Protein AF-A0A923YX52-F1 (afdb_monomer_lite)

Structure (mmCIF, N/CA/C/O backbone):
data_AF-A0A923YX52-F1
#
_entry.id   AF-A0A923YX52-F1
#
loop_
_atom_site.group_PDB
_atom_site.id
_atom_site.type_symbol
_atom_site.label_atom_id
_atom_site.label_alt_id
_atom_site.label_comp_id
_atom_site.label_asym_id
_atom_site.label_entity_id
_atom_site.label_seq_id
_atom_site.pdbx_PDB_ins_code
_atom_site.Cartn_x
_atom_site.Cartn_y
_atom_site.Cartn_z
_atom_site.occupancy
_atom_site.B_iso_or_equiv
_atom_site.auth_seq_id
_atom_site.auth_comp_id
_atom_site.auth_asym_id
_atom_site.auth_atom_id
_atom_site.pdbx_PDB_model_num
ATOM 1 N N . MET A 1 1 ? -5.454 -12.187 4.952 1.00 45.72 1 MET A N 1
ATOM 2 C CA . MET A 1 1 ? -6.351 -11.098 4.513 1.00 45.72 1 MET A CA 1
ATOM 3 C C . MET A 1 1 ? -6.090 -9.908 5.413 1.00 45.72 1 MET A C 1
ATOM 5 O O . MET A 1 1 ? -6.019 -10.112 6.618 1.00 45.72 1 MET A O 1
ATOM 9 N N . THR A 1 2 ? -5.887 -8.722 4.845 1.00 74.44 2 THR A N 1
ATOM 10 C CA . THR A 1 2 ? -5.756 -7.473 5.612 1.00 74.44 2 THR A CA 1
ATOM 11 C C . THR A 1 2 ? -7.145 -6.842 5.688 1.00 74.44 2 THR A C 1
ATOM 13 O O . THR A 1 2 ? -7.743 -6.672 4.625 1.00 74.44 2 THR A O 1
ATOM 16 N N . PRO A 1 3 ? -7.687 -6.557 6.884 1.00 81.12 3 PRO A N 1
ATOM 17 C CA . PRO A 1 3 ? -9.028 -5.998 7.010 1.00 81.12 3 PRO A CA 1
ATOM 18 C C . PRO A 1 3 ? -9.096 -4.595 6.398 1.00 81.12 3 PRO A C 1
ATOM 20 O O . PRO A 1 3 ? -8.168 -3.796 6.527 1.00 81.12 3 PRO A O 1
ATOM 23 N N . THR A 1 4 ? -10.209 -4.301 5.739 1.00 87.69 4 THR A N 1
ATOM 24 C CA . THR A 1 4 ? -10.531 -2.986 5.182 1.00 87.69 4 THR A CA 1
ATOM 25 C C . THR A 1 4 ? -10.963 -2.014 6.280 1.00 87.69 4 THR A C 1
ATOM 27 O O . THR A 1 4 ? -11.456 -2.414 7.336 1.00 87.69 4 THR A O 1
ATOM 30 N N . ALA A 1 5 ? -10.858 -0.710 6.011 1.00 89.19 5 ALA A N 1
ATOM 31 C CA . ALA A 1 5 ? -11.370 0.326 6.911 1.00 89.19 5 ALA A CA 1
ATOM 32 C C . ALA A 1 5 ? -12.862 0.125 7.250 1.00 89.19 5 ALA A C 1
ATOM 34 O O . ALA A 1 5 ? -13.267 0.313 8.395 1.00 89.19 5 ALA A O 1
ATOM 35 N N . ALA A 1 6 ? -13.668 -0.320 6.281 1.00 89.38 6 ALA A N 1
ATOM 36 C CA . ALA A 1 6 ? -15.084 -0.612 6.487 1.00 89.38 6 ALA A CA 1
ATOM 37 C C . ALA A 1 6 ? -15.308 -1.788 7.456 1.00 89.38 6 ALA A C 1
ATOM 39 O O . ALA A 1 6 ? -16.122 -1.682 8.372 1.00 89.38 6 ALA A O 1
ATOM 40 N N . GLU A 1 7 ? -14.556 -2.882 7.300 1.00 92.19 7 GLU A N 1
ATOM 41 C CA . GLU A 1 7 ? -14.614 -4.033 8.214 1.00 92.19 7 GLU A CA 1
ATOM 42 C C 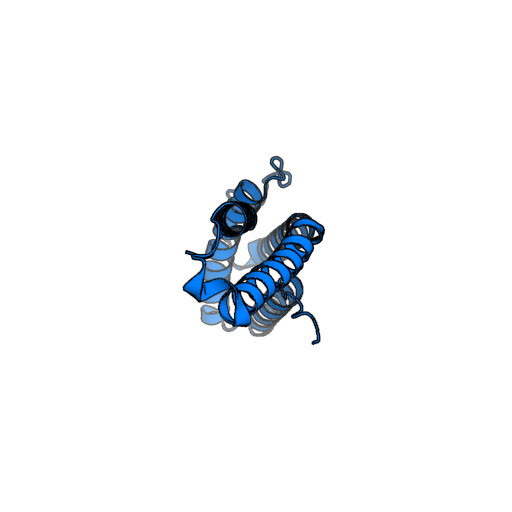. GLU A 1 7 ? -14.171 -3.646 9.634 1.00 92.19 7 GLU A C 1
ATOM 44 O O . GLU A 1 7 ? -14.791 -4.060 10.615 1.00 92.19 7 GLU A O 1
ATOM 49 N N . LEU A 1 8 ? -13.146 -2.795 9.761 1.00 94.00 8 LEU A N 1
ATOM 50 C CA . LEU A 1 8 ? -12.695 -2.276 11.056 1.00 94.00 8 LEU A CA 1
ATOM 51 C C . LEU A 1 8 ? -13.755 -1.391 11.725 1.00 94.00 8 LEU A C 1
ATOM 53 O O . LEU A 1 8 ? -14.013 -1.549 12.918 1.00 94.00 8 LEU A O 1
ATOM 57 N N . LEU A 1 9 ? -14.417 -0.507 10.970 1.00 93.94 9 LEU A N 1
ATOM 58 C CA . LEU A 1 9 ? -15.529 0.304 11.480 1.00 93.94 9 LEU A CA 1
ATOM 59 C C . LEU A 1 9 ? -16.704 -0.558 11.938 1.00 93.94 9 LEU A C 1
ATOM 61 O O . LEU A 1 9 ? -17.302 -0.277 12.977 1.00 93.94 9 LEU A O 1
ATOM 65 N N . GLN A 1 10 ? -17.016 -1.629 11.208 1.00 94.56 10 GLN A N 1
ATOM 66 C CA . GLN A 1 10 ? -18.048 -2.577 11.616 1.00 94.56 10 GLN A CA 1
ATOM 67 C C . GLN A 1 10 ? -17.673 -3.278 12.930 1.00 94.56 10 GLN A C 1
ATOM 69 O O . GLN A 1 10 ? -18.505 -3.381 13.832 1.00 94.56 10 GLN A O 1
ATOM 74 N N . GLY A 1 11 ? -16.411 -3.692 13.081 1.00 93.50 11 GLY A N 1
ATOM 75 C CA . GLY A 1 11 ? -15.892 -4.250 14.331 1.00 93.50 11 GLY A CA 1
ATOM 76 C C . GLY A 1 11 ? -15.971 -3.268 15.506 1.00 93.50 11 GLY A C 1
ATOM 77 O O . GLY A 1 11 ? -16.399 -3.645 16.600 1.00 93.50 11 GLY A O 1
ATOM 78 N N . ILE A 1 12 ? -15.635 -1.993 15.278 1.00 94.38 12 ILE A N 1
ATOM 79 C CA . ILE A 1 12 ? -15.796 -0.920 16.270 1.00 94.38 12 ILE A CA 1
ATOM 80 C C . ILE A 1 12 ? -17.267 -0.782 16.672 1.00 94.38 12 ILE A C 1
ATOM 82 O O . ILE A 1 12 ? -17.565 -0.816 17.865 1.00 94.38 12 ILE A O 1
ATOM 86 N N . ALA A 1 13 ? -18.182 -0.689 15.703 1.00 94.44 13 ALA A N 1
ATOM 87 C CA . ALA A 1 13 ? -19.617 -0.548 15.949 1.00 94.44 13 ALA A CA 1
ATOM 88 C C . ALA A 1 13 ? -20.169 -1.704 16.803 1.00 94.44 13 ALA A C 1
ATOM 90 O O . ALA A 1 13 ? -20.849 -1.475 17.805 1.00 94.44 13 ALA A O 1
ATOM 91 N N . MET A 1 14 ? -19.805 -2.945 16.467 1.00 94.06 14 MET A N 1
ATOM 92 C CA . MET A 1 14 ? -20.177 -4.122 17.255 1.00 94.06 14 MET A CA 1
ATOM 93 C C . MET A 1 14 ? -19.621 -4.047 18.682 1.00 94.06 14 MET A C 1
ATOM 95 O O . MET A 1 14 ? -20.353 -4.283 19.645 1.00 94.06 14 MET A O 1
ATOM 99 N N . THR A 1 15 ? -18.360 -3.640 18.832 1.00 91.12 15 THR A N 1
ATOM 100 C CA . THR A 1 15 ? -17.686 -3.533 20.134 1.00 91.12 15 THR A CA 1
ATOM 101 C C . THR A 1 15 ? -18.345 -2.498 21.044 1.00 91.12 15 THR A C 1
ATOM 103 O O . THR A 1 15 ? -18.547 -2.769 22.227 1.00 91.12 15 THR A O 1
ATOM 106 N N . VAL A 1 16 ? -18.710 -1.326 20.514 1.00 90.31 16 VAL A N 1
ATOM 107 C CA . VAL A 1 16 ? -19.371 -0.273 21.308 1.00 90.31 16 VAL A CA 1
ATOM 108 C C . VAL A 1 16 ? -20.839 -0.587 21.593 1.00 90.31 16 VAL A C 1
ATOM 110 O O . VAL A 1 16 ? -21.351 -0.183 22.632 1.00 90.31 16 VAL A O 1
ATOM 113 N N . SER A 1 17 ? -21.509 -1.335 20.710 1.00 91.44 17 SER A N 1
ATOM 114 C CA . SER A 1 17 ? -22.904 -1.758 20.905 1.00 91.44 17 SER A CA 1
ATOM 115 C C . SER A 1 17 ? -23.069 -2.898 21.915 1.00 91.44 17 SER A C 1
ATOM 117 O O . SER A 1 17 ? -24.168 -3.107 22.425 1.00 91.44 17 SER A O 1
ATOM 119 N N . THR A 1 18 ? -21.987 -3.619 22.229 1.00 89.12 18 THR A N 1
ATOM 120 C CA . THR A 1 18 ? -22.014 -4.756 23.155 1.00 89.12 18 THR A CA 1
ATOM 121 C C . THR A 1 18 ? -21.683 -4.286 24.580 1.00 89.12 18 THR A C 1
ATOM 123 O O . THR A 1 18 ? -20.530 -3.926 24.864 1.00 89.12 18 THR A O 1
ATOM 126 N N . PRO A 1 19 ? -22.660 -4.273 25.508 1.00 81.62 19 PRO A N 1
ATOM 127 C CA . PRO A 1 19 ? -22.411 -3.844 26.878 1.00 81.62 19 PRO A CA 1
ATOM 128 C C . PRO A 1 19 ? -21.404 -4.778 27.561 1.00 81.62 19 PRO A C 1
ATOM 130 O O . PRO A 1 19 ? -21.378 -5.980 27.310 1.00 81.62 19 PRO A O 1
ATOM 133 N N . CYS A 1 20 ? -20.544 -4.208 28.406 1.00 79.94 20 CYS A N 1
ATOM 134 C CA . CYS A 1 20 ? -19.655 -4.996 29.259 1.00 79.94 20 CYS A CA 1
ATOM 135 C C . CYS A 1 20 ? -20.487 -5.727 30.315 1.00 79.94 20 CYS A C 1
ATOM 137 O O . CYS A 1 20 ? -21.467 -5.160 30.811 1.00 79.94 20 CYS A O 1
ATOM 139 N N . ALA A 1 21 ? -20.084 -6.939 30.694 1.00 83.94 21 ALA A N 1
ATOM 140 C CA . ALA A 1 21 ? -20.682 -7.569 31.859 1.00 83.94 21 ALA A CA 1
ATOM 141 C C . ALA A 1 21 ? -20.384 -6.711 33.112 1.00 83.94 21 ALA A C 1
ATOM 143 O O . ALA A 1 21 ? -19.332 -6.062 33.167 1.00 83.94 21 ALA A O 1
ATOM 144 N N . PRO A 1 22 ? -21.284 -6.652 34.110 1.00 79.00 22 PRO A N 1
ATOM 145 C CA . PRO A 1 22 ? -21.093 -5.825 35.306 1.00 79.00 22 PRO A CA 1
ATOM 146 C C . PRO A 1 22 ? -19.754 -6.089 36.014 1.00 79.00 22 PRO A C 1
ATOM 148 O O . PRO A 1 22 ? -19.098 -5.161 36.484 1.00 79.00 22 PRO A O 1
ATOM 151 N N . GLU A 1 23 ? -19.322 -7.348 36.030 1.00 80.38 23 GLU A N 1
ATOM 152 C CA . GLU A 1 23 ? -18.046 -7.821 36.567 1.00 80.38 23 GLU A CA 1
ATOM 153 C C . GLU A 1 23 ? -16.803 -7.319 35.802 1.00 80.38 23 GLU A C 1
ATOM 155 O O . GLU A 1 23 ? -15.710 -7.267 36.363 1.00 80.38 23 GLU A O 1
ATOM 160 N N . GLU A 1 24 ? -16.957 -6.889 34.548 1.00 73.31 24 GLU A N 1
ATOM 161 C CA . GLU A 1 24 ? -15.879 -6.446 33.653 1.00 73.31 24 GLU A CA 1
ATOM 162 C C . GLU A 1 24 ? -15.786 -4.912 33.530 1.00 73.31 24 GLU A C 1
ATOM 164 O O . GLU A 1 24 ? -14.949 -4.386 32.791 1.00 73.31 24 GLU A O 1
ATOM 169 N N . ALA A 1 25 ? -16.635 -4.167 34.246 1.00 66.19 25 ALA A N 1
ATOM 170 C CA . ALA A 1 25 ? -16.854 -2.728 34.057 1.00 66.19 25 ALA A CA 1
ATOM 171 C C . ALA A 1 25 ? -15.657 -1.811 34.408 1.00 66.19 25 ALA A C 1
ATOM 173 O O . ALA A 1 25 ? -15.771 -0.591 34.305 1.00 66.19 25 ALA A O 1
ATOM 174 N N . SER A 1 26 ? -14.513 -2.366 34.821 1.00 72.44 26 SER A N 1
ATOM 175 C CA . SER A 1 26 ? -13.330 -1.612 35.255 1.00 72.44 26 SER A CA 1
ATOM 176 C C . SER A 1 26 ? -12.241 -1.528 34.166 1.00 72.44 26 SER A C 1
ATOM 178 O O . SER A 1 26 ? -12.449 -0.948 33.101 1.00 72.44 26 SER A O 1
ATOM 180 N N . LEU A 1 27 ? -11.056 -2.093 34.415 1.00 78.31 27 LEU A N 1
ATOM 181 C CA . LEU A 1 27 ? -9.864 -1.952 33.574 1.00 78.31 27 LEU A CA 1
ATOM 182 C C . LEU A 1 27 ? -10.048 -2.541 32.167 1.00 78.31 27 LEU A C 1
ATOM 184 O O . LEU A 1 27 ? -9.517 -2.006 31.196 1.00 78.31 27 LEU A O 1
ATOM 188 N N . PHE A 1 28 ? -10.823 -3.619 32.047 1.00 82.19 28 PHE A N 1
ATOM 189 C CA . PHE A 1 28 ? -11.102 -4.254 30.761 1.00 82.19 28 PHE A CA 1
ATOM 190 C C . PHE A 1 28 ? -11.927 -3.345 29.843 1.00 82.19 28 PHE A C 1
ATOM 192 O O . PHE A 1 28 ? -11.559 -3.142 28.686 1.00 82.19 28 PHE A O 1
ATOM 199 N N . ALA A 1 29 ? -12.988 -2.724 30.370 1.00 84.12 29 ALA A N 1
ATOM 200 C CA . ALA A 1 29 ? -13.788 -1.756 29.625 1.00 84.12 29 ALA A CA 1
ATOM 201 C C . ALA A 1 29 ? -12.943 -0.558 29.152 1.00 84.12 29 ALA A C 1
ATOM 203 O O . ALA A 1 29 ? -13.057 -0.143 27.997 1.00 84.12 29 ALA A O 1
ATOM 204 N N . ALA A 1 30 ? -12.042 -0.053 30.005 1.00 85.62 30 ALA A N 1
ATOM 205 C CA . ALA A 1 30 ? -11.111 1.015 29.642 1.00 85.62 30 ALA A CA 1
ATOM 206 C C . ALA A 1 30 ? -10.126 0.588 28.536 1.00 85.62 30 ALA A C 1
ATOM 208 O O . ALA A 1 30 ? -9.950 1.314 27.558 1.00 85.62 30 ALA A O 1
ATOM 209 N N . GLY A 1 31 ? -9.535 -0.607 28.637 1.00 88.12 31 GLY A N 1
ATOM 210 C CA . GLY A 1 31 ? -8.639 -1.149 27.609 1.00 88.12 31 GLY A CA 1
ATOM 211 C C . GLY A 1 31 ? -9.341 -1.361 26.265 1.00 88.12 31 GLY A C 1
ATOM 212 O O . GLY A 1 31 ? -8.811 -0.992 25.217 1.00 88.12 31 GLY A O 1
ATOM 213 N N . ARG A 1 32 ? -10.576 -1.874 26.291 1.00 89.00 32 ARG A N 1
ATOM 214 C CA . ARG A 1 32 ? -11.414 -2.063 25.100 1.00 89.00 32 ARG A CA 1
ATOM 215 C C . ARG A 1 32 ? -11.694 -0.740 24.389 1.00 89.00 32 ARG A C 1
ATOM 217 O O . ARG A 1 32 ? -11.546 -0.659 23.172 1.00 89.00 32 ARG A O 1
ATOM 224 N N . LEU A 1 33 ? -12.050 0.303 25.141 1.00 89.56 33 LEU A N 1
ATOM 225 C CA . LEU A 1 33 ? -12.238 1.649 24.593 1.00 89.56 33 LEU A CA 1
ATOM 226 C C . LEU A 1 33 ? -10.930 2.243 24.056 1.00 89.56 33 LEU A C 1
ATOM 228 O O . LEU A 1 33 ? -10.951 2.889 23.012 1.00 89.56 33 LEU A O 1
ATOM 232 N N . GLY A 1 34 ? -9.796 1.980 24.712 1.00 91.19 34 GLY A N 1
ATOM 233 C CA . GLY A 1 34 ? -8.475 2.379 24.222 1.00 91.19 34 GLY A CA 1
ATOM 234 C C . GLY A 1 34 ? -8.151 1.793 22.844 1.00 91.19 34 GLY A C 1
ATOM 235 O O . GLY A 1 34 ? -7.717 2.521 21.954 1.00 91.19 34 GLY A O 1
ATOM 236 N N . ILE A 1 35 ? -8.435 0.504 22.627 1.00 92.94 35 ILE A N 1
ATOM 237 C CA . ILE A 1 35 ? -8.261 -0.140 21.313 1.00 92.94 35 ILE A CA 1
ATOM 238 C C . ILE A 1 35 ? -9.221 0.462 20.281 1.00 92.94 35 ILE A C 1
ATOM 240 O O . ILE A 1 35 ? -8.798 0.769 19.168 1.00 92.94 35 ILE A O 1
ATOM 244 N N . VAL A 1 36 ? -10.493 0.676 20.641 1.00 93.81 36 VAL A N 1
ATOM 245 C CA . VAL A 1 36 ? -11.471 1.330 19.753 1.00 93.81 36 VAL A CA 1
ATOM 246 C C . VAL A 1 36 ? -10.975 2.709 19.318 1.00 93.81 36 VAL A C 1
ATOM 248 O O . VAL A 1 36 ? -11.023 3.022 18.128 1.00 93.81 36 VAL A O 1
ATOM 251 N N . ALA A 1 37 ? -10.456 3.512 20.247 1.00 92.94 37 ALA A N 1
ATOM 252 C CA . ALA A 1 37 ? -9.912 4.830 19.949 1.00 92.94 37 ALA A CA 1
ATOM 253 C C . ALA A 1 37 ? -8.699 4.744 19.008 1.00 92.94 37 ALA A C 1
ATOM 255 O O . ALA A 1 37 ? -8.674 5.425 17.983 1.00 92.94 37 ALA A O 1
ATOM 256 N N . LEU A 1 38 ? -7.740 3.857 19.299 1.00 94.19 38 LEU A N 1
ATOM 257 C CA . LEU A 1 38 ? -6.561 3.628 18.458 1.00 94.19 38 LEU A CA 1
ATOM 258 C C . LEU A 1 38 ? -6.949 3.234 17.026 1.00 94.19 38 LEU A C 1
ATOM 260 O O . LEU A 1 38 ? -6.500 3.861 16.070 1.00 94.19 38 LEU A O 1
ATOM 264 N N . VAL A 1 39 ? -7.806 2.221 16.865 1.00 94.19 39 VAL A N 1
ATOM 265 C CA . VAL A 1 39 ? -8.223 1.747 15.536 1.00 94.19 39 VAL A CA 1
ATOM 266 C C . VAL A 1 39 ? -9.003 2.834 14.794 1.00 94.19 39 VAL A C 1
ATOM 268 O O . VAL A 1 39 ? -8.806 3.001 13.594 1.00 94.19 39 VAL A O 1
ATOM 271 N N . SER A 1 40 ? -9.822 3.624 15.494 1.00 94.38 40 SER A N 1
ATOM 272 C CA . SER A 1 40 ? -10.549 4.750 14.891 1.00 94.38 40 SER A CA 1
ATOM 273 C C . SER A 1 40 ? -9.601 5.804 14.304 1.00 94.38 40 SER A C 1
ATOM 275 O O . SER A 1 40 ? -9.850 6.298 13.206 1.00 94.38 40 SER A O 1
ATOM 277 N N . VAL A 1 41 ? -8.488 6.109 14.984 1.00 94.25 41 VAL A N 1
ATOM 278 C CA . VAL A 1 41 ? -7.454 7.028 14.469 1.00 94.25 41 VAL A CA 1
ATOM 279 C C . VAL A 1 41 ? -6.789 6.469 13.209 1.00 94.25 41 VAL A C 1
ATOM 281 O O . VAL A 1 41 ? -6.605 7.200 12.237 1.00 94.25 41 VAL A O 1
ATOM 284 N N . LEU A 1 42 ? -6.463 5.174 13.188 1.00 93.25 42 LEU A N 1
ATOM 285 C CA . LEU A 1 42 ? -5.852 4.537 12.015 1.00 93.25 42 LEU A CA 1
ATOM 286 C C . LEU A 1 42 ? -6.816 4.496 10.820 1.00 93.25 42 LEU A C 1
ATOM 288 O O . LEU A 1 42 ? -6.423 4.778 9.690 1.00 93.25 42 LEU A O 1
ATOM 292 N N . VAL A 1 43 ? -8.093 4.205 11.071 1.00 93.94 43 VAL A N 1
ATOM 293 C CA . VAL A 1 43 ? -9.144 4.239 10.046 1.00 93.94 43 VAL A CA 1
ATOM 294 C C . VAL A 1 43 ? -9.330 5.647 9.485 1.00 93.94 43 VAL A C 1
ATOM 296 O O . VAL A 1 43 ? -9.492 5.795 8.277 1.00 93.94 43 VAL A O 1
ATOM 299 N N . MET A 1 44 ? -9.288 6.681 10.329 1.00 93.12 44 MET A N 1
ATOM 300 C CA . MET A 1 44 ? -9.381 8.073 9.885 1.00 93.12 44 MET A CA 1
ATOM 301 C C . MET A 1 44 ? -8.256 8.421 8.903 1.00 93.12 44 MET A C 1
ATOM 303 O O . MET A 1 44 ? -8.524 8.973 7.839 1.00 93.12 44 MET A O 1
ATOM 307 N N . GLN A 1 45 ? -7.016 8.040 9.223 1.00 92.12 45 GLN A N 1
ATOM 308 C CA . GLN A 1 45 ? -5.868 8.263 8.340 1.00 92.12 45 GLN A CA 1
ATOM 309 C C . GLN A 1 45 ? -6.035 7.574 6.976 1.00 92.12 45 GLN A C 1
ATOM 311 O O . GLN A 1 45 ? -5.704 8.165 5.946 1.00 92.12 45 GLN A O 1
ATOM 316 N N . GLU A 1 46 ? -6.550 6.341 6.966 1.00 91.62 46 GLU A N 1
ATOM 317 C CA . GLU A 1 46 ? -6.826 5.595 5.733 1.00 91.62 46 GLU A CA 1
ATOM 318 C C . GLU A 1 46 ? -7.980 6.219 4.936 1.00 91.62 46 GLU A C 1
ATOM 320 O O . GLU A 1 46 ? -7.907 6.305 3.714 1.00 91.62 46 GLU A O 1
ATOM 325 N N . ALA A 1 47 ? -9.030 6.704 5.602 1.00 89.75 47 ALA A N 1
ATOM 326 C CA . ALA A 1 47 ? -10.154 7.362 4.942 1.00 89.75 47 ALA A CA 1
ATOM 327 C C . ALA A 1 47 ? -9.751 8.696 4.289 1.00 89.75 47 ALA A C 1
ATOM 329 O O . ALA A 1 47 ? -10.247 9.028 3.214 1.00 89.75 47 ALA A O 1
ATOM 330 N N . GLU A 1 48 ? -8.842 9.447 4.913 1.00 90.62 48 GLU A N 1
ATOM 331 C CA . GLU A 1 48 ? -8.385 10.746 4.413 1.00 90.62 48 GLU A CA 1
ATOM 332 C C . GLU A 1 48 ? -7.423 10.615 3.223 1.00 90.62 48 GLU A C 1
ATOM 334 O O . GLU A 1 48 ? -7.517 11.372 2.255 1.00 90.62 48 GLU A O 1
ATOM 339 N N . ARG A 1 49 ? -6.497 9.647 3.271 1.00 91.06 49 ARG A N 1
ATOM 340 C CA . ARG A 1 49 ? -5.389 9.546 2.303 1.00 91.06 49 ARG A CA 1
ATOM 341 C C . ARG A 1 49 ? -5.486 8.351 1.357 1.00 91.06 49 ARG A C 1
ATOM 343 O O . ARG A 1 49 ? -4.860 8.366 0.297 1.00 91.06 49 ARG A O 1
ATOM 350 N N . GLY A 1 50 ? -6.266 7.328 1.700 1.00 89.44 50 GLY A N 1
ATOM 351 C CA . GLY A 1 50 ? -6.203 6.003 1.079 1.00 89.44 50 GLY A CA 1
ATOM 352 C C . GLY A 1 50 ? -6.440 5.995 -0.430 1.00 89.44 50 GLY A C 1
ATOM 353 O O . GLY A 1 50 ? -5.716 5.311 -1.157 1.00 89.44 50 GLY A O 1
ATOM 354 N N . THR A 1 51 ? -7.405 6.777 -0.923 1.00 91.50 51 THR A N 1
ATOM 355 C CA . THR A 1 51 ? -7.684 6.896 -2.366 1.00 91.50 51 THR A CA 1
ATOM 356 C C . THR A 1 51 ? -6.549 7.610 -3.100 1.00 91.50 51 THR A C 1
ATOM 358 O O . THR A 1 51 ? -6.069 7.121 -4.121 1.00 91.50 51 THR A O 1
ATOM 361 N N . ALA A 1 52 ? -6.078 8.743 -2.567 1.00 92.38 52 ALA A N 1
ATOM 362 C CA . ALA A 1 52 ? -5.015 9.535 -3.185 1.00 92.38 52 ALA A CA 1
ATOM 363 C C . ALA A 1 52 ? -3.692 8.757 -3.266 1.00 92.38 52 ALA A C 1
ATOM 365 O O . ALA A 1 52 ? -3.030 8.774 -4.302 1.00 92.38 52 ALA A O 1
ATOM 366 N N . VAL A 1 53 ? -3.344 8.018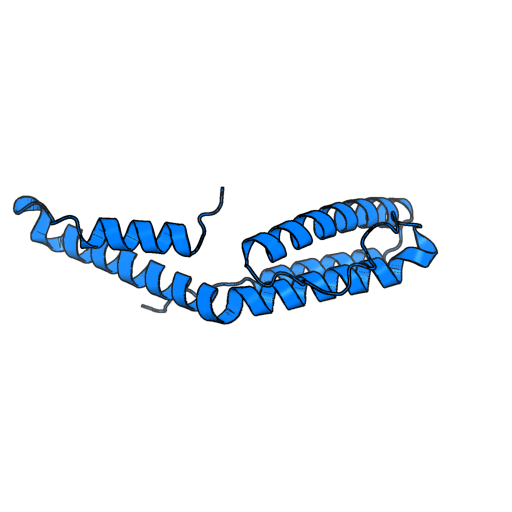 -2.206 1.00 93.56 53 VAL A N 1
ATOM 367 C CA . VAL A 1 53 ? -2.150 7.159 -2.171 1.00 93.56 53 VAL A CA 1
ATOM 368 C C . VAL A 1 53 ? -2.218 6.078 -3.252 1.00 93.56 53 VAL A C 1
ATOM 370 O O . VAL A 1 53 ? -1.248 5.884 -3.982 1.00 93.56 53 VAL A O 1
ATOM 373 N N . ARG A 1 54 ? -3.365 5.405 -3.412 1.00 92.62 54 ARG A N 1
ATOM 374 C CA . ARG A 1 54 ? -3.537 4.352 -4.428 1.00 92.62 54 ARG A CA 1
ATOM 375 C C . ARG A 1 54 ? -3.486 4.890 -5.854 1.00 92.62 54 ARG A C 1
ATOM 377 O O . ARG A 1 54 ? -2.855 4.269 -6.705 1.00 92.62 54 ARG A O 1
ATOM 384 N N . LEU A 1 55 ? -4.096 6.049 -6.102 1.00 92.19 55 LEU A N 1
ATOM 385 C CA . LEU A 1 55 ? -4.009 6.740 -7.392 1.00 92.19 55 LEU A CA 1
ATOM 386 C C . LEU A 1 55 ? -2.558 7.079 -7.747 1.00 92.19 55 LEU A C 1
ATOM 388 O O . LEU A 1 55 ? -2.096 6.764 -8.845 1.00 92.19 55 LEU A O 1
ATOM 392 N N . ALA A 1 56 ? -1.828 7.688 -6.807 1.00 92.69 56 ALA A N 1
ATOM 393 C CA . ALA A 1 56 ? -0.426 8.042 -6.999 1.00 92.69 56 ALA A CA 1
ATOM 394 C C . ALA A 1 56 ? 0.438 6.797 -7.254 1.00 92.69 56 ALA A C 1
ATOM 396 O O . ALA A 1 56 ? 1.240 6.775 -8.185 1.00 92.69 56 ALA A O 1
ATOM 397 N N . GLU A 1 57 ? 0.234 5.731 -6.481 1.00 93.81 57 GLU A N 1
ATOM 398 C CA . GLU A 1 57 ? 0.936 4.460 -6.648 1.00 93.81 57 GLU A CA 1
ATOM 399 C C . GLU A 1 57 ? 0.662 3.808 -8.009 1.00 93.81 57 GLU A C 1
ATOM 401 O O . GLU A 1 57 ? 1.602 3.416 -8.704 1.00 93.81 57 GLU A O 1
ATOM 406 N N . ASN A 1 58 ? -0.606 3.713 -8.418 1.00 92.94 58 ASN A N 1
ATOM 407 C CA . ASN A 1 58 ? -0.976 3.168 -9.722 1.00 92.94 58 ASN A CA 1
ATOM 408 C C . ASN A 1 58 ? -0.379 4.007 -10.861 1.00 92.94 58 ASN A C 1
ATOM 410 O O . ASN A 1 58 ? 0.099 3.450 -11.851 1.00 92.94 58 ASN A O 1
ATOM 414 N N . GLY A 1 59 ? -0.353 5.334 -10.713 1.00 91.38 59 GLY A N 1
ATOM 415 C CA . GLY A 1 59 ? 0.309 6.248 -11.644 1.00 91.38 59 GLY A CA 1
ATOM 416 C C . GLY A 1 59 ? 1.815 5.995 -11.758 1.00 91.38 59 GLY A C 1
ATOM 417 O O . GLY A 1 59 ? 2.326 5.828 -12.867 1.00 91.38 59 GLY A O 1
ATOM 418 N N . SER A 1 60 ? 2.519 5.890 -10.630 1.00 93.69 60 SER A N 1
ATOM 419 C CA . SER A 1 60 ? 3.960 5.607 -10.5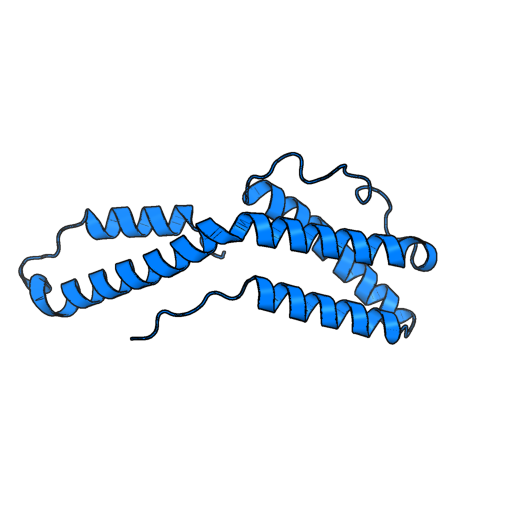94 1.00 93.69 60 SER A CA 1
ATOM 420 C C . SER A 1 60 ? 4.301 4.247 -11.209 1.00 93.69 60 SER A C 1
ATOM 422 O O . SER A 1 60 ? 5.239 4.147 -12.001 1.00 93.69 60 SER A O 1
ATOM 424 N N . LEU A 1 61 ? 3.502 3.213 -10.922 1.00 92.62 61 LEU A N 1
ATOM 425 C CA . LEU A 1 61 ? 3.647 1.888 -11.531 1.00 92.62 61 LEU A CA 1
ATOM 426 C C . LEU A 1 61 ? 3.466 1.933 -13.053 1.00 92.62 61 LEU A C 1
ATOM 428 O O . LEU A 1 61 ? 4.295 1.392 -13.783 1.00 92.62 61 LEU A O 1
ATOM 432 N N . ARG A 1 62 ? 2.404 2.589 -13.542 1.00 91.44 62 ARG A N 1
ATOM 433 C CA . ARG A 1 62 ? 2.156 2.748 -14.985 1.00 91.44 62 ARG A CA 1
ATOM 434 C C . ARG A 1 62 ? 3.304 3.496 -15.665 1.00 91.44 62 ARG A C 1
ATOM 436 O O . ARG A 1 62 ? 3.766 3.052 -16.711 1.00 91.44 62 ARG A O 1
ATOM 443 N N . SER A 1 63 ? 3.789 4.578 -15.054 1.00 91.00 63 SER A N 1
ATOM 444 C CA . SER A 1 63 ? 4.906 5.378 -15.573 1.00 91.00 63 SER A CA 1
ATOM 445 C C . SER A 1 63 ? 6.187 4.549 -15.725 1.00 91.00 63 SER A C 1
ATOM 447 O O . SER A 1 63 ? 6.778 4.503 -16.808 1.00 91.00 63 SER A O 1
ATOM 449 N N . LEU A 1 64 ? 6.578 3.817 -14.674 1.00 92.38 64 LEU A N 1
ATOM 450 C CA . LEU A 1 64 ? 7.769 2.968 -14.707 1.00 92.38 64 LEU A CA 1
ATOM 451 C C . LEU A 1 64 ? 7.636 1.859 -15.762 1.00 92.38 64 LEU A C 1
ATOM 453 O O . LEU A 1 64 ? 8.539 1.679 -16.579 1.00 92.38 64 LEU A O 1
ATOM 457 N N . LEU A 1 65 ? 6.493 1.170 -15.811 1.00 91.06 65 LEU A N 1
ATOM 458 C CA . LEU A 1 65 ? 6.241 0.123 -16.805 1.00 91.06 65 LEU A CA 1
ATOM 459 C C . LEU A 1 65 ? 6.266 0.659 -18.248 1.00 91.06 65 LEU A C 1
ATOM 461 O O . LEU A 1 65 ? 6.882 0.032 -19.108 1.00 91.06 65 LEU A O 1
ATOM 465 N N . ALA A 1 66 ? 5.664 1.823 -18.510 1.00 88.81 66 ALA A N 1
ATOM 466 C CA . ALA A 1 66 ? 5.671 2.454 -19.832 1.00 88.81 66 ALA A CA 1
ATOM 467 C C . ALA A 1 66 ? 7.096 2.827 -20.282 1.00 88.81 66 ALA A C 1
ATOM 469 O O . ALA A 1 66 ? 7.472 2.591 -21.428 1.00 88.81 66 ALA A O 1
ATOM 470 N N . SER A 1 67 ? 7.934 3.336 -19.372 1.00 89.69 67 SER A N 1
ATOM 471 C CA . SER A 1 67 ? 9.340 3.647 -19.680 1.00 89.69 67 SER A CA 1
ATOM 472 C C . SER A 1 67 ? 10.191 2.409 -20.014 1.00 89.69 67 SER A C 1
ATOM 474 O O . SER A 1 67 ? 11.183 2.500 -20.745 1.00 89.69 67 SER A O 1
ATOM 476 N N . ALA A 1 68 ? 9.807 1.239 -19.495 1.00 89.75 68 ALA A N 1
ATOM 477 C CA . ALA A 1 68 ? 10.501 -0.027 -19.711 1.00 89.75 68 ALA A CA 1
ATOM 478 C C . ALA A 1 68 ? 10.005 -0.785 -20.958 1.00 89.75 68 ALA A C 1
ATOM 480 O O . ALA A 1 68 ? 10.743 -1.612 -21.503 1.00 89.75 68 ALA A O 1
ATOM 481 N N . GLU A 1 69 ? 8.794 -0.487 -21.441 1.00 86.06 69 GLU A N 1
ATOM 482 C CA . GLU A 1 69 ? 8.151 -1.165 -22.574 1.00 86.06 69 GLU A CA 1
ATOM 483 C C . GLU A 1 69 ? 9.048 -1.281 -23.825 1.00 86.06 69 GLU A C 1
ATOM 485 O O . GLU A 1 69 ? 9.165 -2.397 -24.348 1.00 86.06 69 GLU A O 1
ATOM 490 N N . PRO A 1 70 ? 9.772 -0.227 -24.274 1.00 85.12 70 PRO A N 1
ATOM 491 C CA . PRO A 1 70 ? 10.582 -0.309 -25.492 1.00 85.12 70 PRO A CA 1
ATOM 492 C C . PRO A 1 70 ? 11.725 -1.330 -25.418 1.00 85.12 70 PRO A C 1
ATOM 494 O O . PRO A 1 70 ? 12.212 -1.781 -26.452 1.00 85.12 70 PRO A O 1
ATOM 497 N N . HIS A 1 71 ? 12.165 -1.685 -24.208 1.00 86.06 71 HIS A N 1
ATOM 498 C CA . HIS A 1 71 ? 13.343 -2.524 -23.979 1.00 86.06 71 HIS A CA 1
ATOM 499 C C . HIS A 1 71 ? 12.974 -3.973 -23.659 1.00 86.06 71 HIS A C 1
ATOM 501 O O . HIS A 1 71 ? 13.670 -4.889 -24.087 1.00 86.06 71 HIS A O 1
ATOM 507 N N . TYR A 1 72 ? 11.866 -4.184 -22.945 1.00 85.00 72 TYR A N 1
ATOM 508 C CA . TYR A 1 72 ? 11.488 -5.504 -22.433 1.00 85.00 72 TYR A CA 1
ATOM 509 C C . TYR A 1 72 ? 10.243 -6.095 -23.101 1.00 85.00 72 TYR A C 1
ATOM 511 O O . TYR A 1 72 ? 9.890 -7.227 -22.784 1.00 85.00 72 TYR A O 1
ATOM 519 N N . ARG A 1 73 ? 9.587 -5.362 -24.025 1.00 71.31 73 ARG A N 1
ATOM 520 C CA . ARG A 1 73 ? 8.326 -5.765 -24.689 1.00 71.31 73 ARG A CA 1
ATOM 521 C C . ARG A 1 73 ? 7.357 -6.430 -23.707 1.00 71.31 73 ARG A C 1
ATOM 523 O O . ARG A 1 73 ? 6.846 -7.526 -23.938 1.00 71.31 73 ARG A O 1
ATOM 530 N N . LEU A 1 74 ? 7.152 -5.766 -22.573 1.00 66.44 74 LEU A N 1
ATOM 531 C CA . LEU A 1 74 ? 6.182 -6.190 -21.572 1.00 66.44 74 LEU A CA 1
ATOM 532 C C . LEU A 1 74 ? 4.794 -6.182 -22.224 1.00 66.44 74 LEU A C 1
ATOM 534 O O . LEU A 1 74 ? 4.518 -5.312 -23.044 1.00 66.44 74 LEU A O 1
ATOM 538 N N . LEU A 1 75 ? 3.939 -7.151 -21.883 1.00 59.22 75 LEU A N 1
ATOM 539 C CA . LEU A 1 75 ? 2.590 -7.295 -22.448 1.00 59.22 75 LEU A CA 1
ATOM 540 C C . LEU A 1 75 ? 1.848 -5.941 -22.444 1.00 59.22 75 LEU A C 1
ATOM 542 O O . LEU A 1 75 ? 1.463 -5.441 -21.384 1.00 59.22 75 LEU A O 1
ATOM 546 N N . ALA A 1 76 ? 1.680 -5.361 -23.638 1.00 54.38 76 ALA A N 1
ATOM 547 C CA . ALA A 1 76 ? 1.134 -4.020 -23.868 1.00 54.38 76 ALA A CA 1
ATOM 548 C C . ALA A 1 76 ? -0.354 -3.889 -23.498 1.00 54.38 76 ALA A C 1
ATOM 550 O O . ALA A 1 76 ? -0.857 -2.782 -23.304 1.00 54.38 76 ALA A O 1
ATOM 551 N N . ASP A 1 77 ? -1.064 -5.009 -23.347 1.00 53.75 77 ASP A N 1
ATOM 552 C CA . ASP A 1 77 ? -2.475 -5.020 -22.960 1.00 53.75 77 ASP A CA 1
ATOM 553 C C . ASP A 1 77 ? -2.643 -4.360 -21.597 1.00 53.75 77 ASP A C 1
ATOM 555 O O . ASP A 1 77 ? -2.235 -4.953 -20.617 1.00 53.75 77 ASP A O 1
ATOM 559 N N . GLY A 1 78 ? -3.222 -3.164 -21.487 1.00 53.56 78 GLY A N 1
ATOM 560 C CA . GLY A 1 78 ? -3.616 -2.556 -20.204 1.00 53.56 78 GLY A CA 1
ATOM 561 C C . GLY A 1 78 ? -2.694 -1.475 -19.621 1.00 53.56 78 GLY A C 1
ATOM 562 O O . GLY A 1 78 ? -2.996 -0.967 -18.545 1.00 53.56 78 GLY A O 1
ATOM 563 N N . LEU A 1 79 ? -1.613 -1.075 -20.306 1.00 58.28 79 LEU A N 1
ATOM 564 C CA . LEU A 1 79 ? -0.928 0.198 -19.989 1.00 58.28 79 LEU A CA 1
ATOM 565 C C . LEU A 1 79 ? -1.722 1.416 -20.489 1.00 58.28 79 LEU A C 1
ATOM 567 O O . LEU A 1 79 ? -1.548 2.520 -19.981 1.00 58.28 79 LEU A O 1
ATOM 571 N N . SER A 1 80 ? -2.607 1.195 -21.463 1.00 54.16 80 SER A N 1
ATOM 572 C CA . SER A 1 80 ? -3.441 2.217 -22.100 1.00 54.16 80 SER A CA 1
ATOM 573 C C . SER A 1 80 ? -4.799 2.433 -21.427 1.00 54.16 80 SER A C 1
ATOM 575 O O . SER A 1 80 ? -5.618 3.153 -21.993 1.00 54.16 80 SER A O 1
ATOM 577 N N . ASP A 1 81 ? -5.069 1.809 -20.275 1.00 58.62 81 ASP A N 1
ATOM 578 C CA . ASP A 1 81 ? -6.328 2.037 -19.557 1.00 58.62 81 ASP A CA 1
ATOM 579 C C . ASP A 1 81 ? -6.396 3.515 -19.121 1.00 58.62 81 ASP A C 1
ATOM 581 O O . ASP A 1 81 ? -5.500 3.963 -18.389 1.00 58.62 81 ASP A O 1
ATOM 585 N N . PRO A 1 82 ? -7.365 4.307 -19.625 1.00 51.47 82 PRO A N 1
ATOM 586 C CA . PRO A 1 82 ? -7.403 5.748 -19.429 1.00 51.47 82 PRO A CA 1
ATOM 587 C C . PRO A 1 82 ? -7.857 6.078 -18.003 1.00 51.47 82 PRO A C 1
ATOM 589 O O . PRO A 1 82 ? -8.993 6.472 -17.762 1.00 51.47 82 PRO A O 1
ATOM 592 N N . GLY A 1 83 ? -6.933 5.948 -17.054 1.00 58.12 83 GLY A N 1
ATOM 593 C CA . GLY A 1 83 ? -7.139 6.309 -15.658 1.00 58.12 83 GLY A CA 1
ATOM 594 C C . GLY A 1 83 ? -8.019 5.329 -14.888 1.00 58.12 83 GLY A C 1
ATOM 595 O O . GLY A 1 83 ? -8.715 4.483 -15.440 1.00 58.12 83 GLY A O 1
ATOM 596 N N . ASP A 1 84 ? -7.968 5.449 -13.567 1.00 63.31 84 ASP A N 1
ATOM 597 C CA . ASP A 1 84 ? -8.839 4.691 -12.682 1.00 63.31 84 ASP A CA 1
ATOM 598 C C . ASP A 1 84 ? -10.262 5.275 -12.805 1.00 63.31 84 ASP A C 1
ATOM 600 O O . ASP A 1 84 ?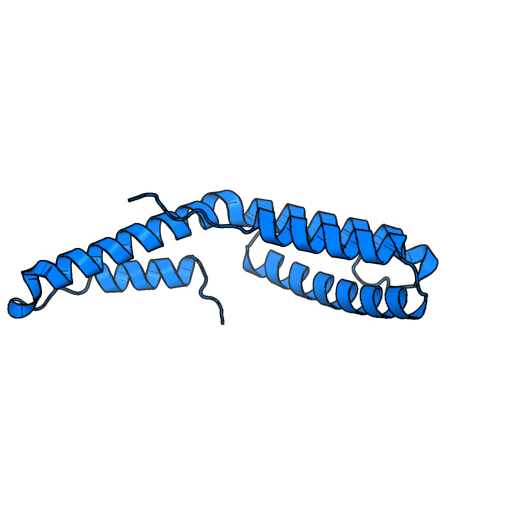 -10.626 6.216 -12.106 1.00 63.31 84 ASP A O 1
ATOM 604 N N . GLY A 1 85 ? -11.043 4.800 -13.784 1.00 72.44 85 GLY A N 1
ATOM 605 C CA . GLY A 1 85 ? -12.402 5.302 -14.034 1.00 72.44 85 GLY A CA 1
ATOM 606 C C . GLY A 1 85 ? -13.344 5.062 -12.849 1.00 72.44 85 GLY A C 1
ATOM 607 O O . GLY A 1 85 ? -14.229 5.870 -12.572 1.00 72.44 85 GLY A O 1
ATOM 608 N N . ASP A 1 86 ? -13.104 3.975 -12.117 1.00 84.25 86 ASP A N 1
ATOM 609 C CA . ASP A 1 86 ? -13.699 3.693 -10.818 1.00 84.25 86 ASP A CA 1
ATOM 610 C C . ASP A 1 86 ? -12.6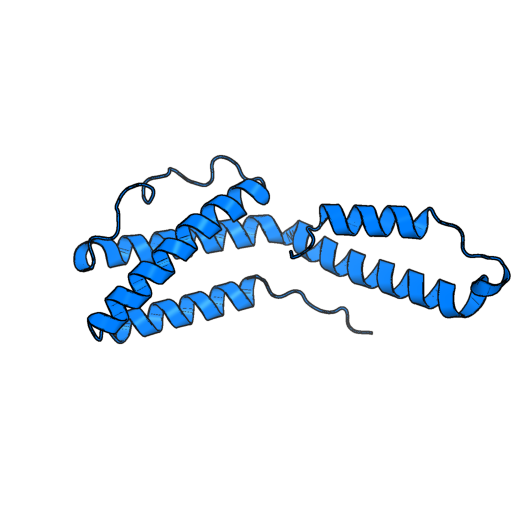86 4.032 -9.711 1.00 84.25 86 ASP A C 1
ATOM 612 O O . ASP A 1 86 ? -11.649 3.383 -9.571 1.00 84.25 86 ASP A O 1
ATOM 616 N N . LEU A 1 87 ? -12.998 5.069 -8.927 1.00 87.56 87 LEU A N 1
ATOM 617 C CA . LEU A 1 87 ? -12.157 5.576 -7.837 1.00 87.56 87 LEU A CA 1
ATOM 618 C C . LEU A 1 87 ? -12.443 4.907 -6.486 1.00 87.56 87 LEU A C 1
ATOM 620 O O . LEU A 1 87 ? -11.977 5.379 -5.444 1.00 87.56 87 LEU A O 1
ATOM 624 N N . THR A 1 88 ? -13.220 3.825 -6.466 1.00 88.81 88 THR A N 1
ATOM 625 C CA . THR A 1 88 ? -13.377 3.026 -5.253 1.00 88.81 88 THR A CA 1
ATOM 626 C C . THR A 1 88 ? -12.057 2.349 -4.888 1.00 88.81 88 THR A C 1
ATOM 628 O O . THR A 1 88 ? -11.303 1.891 -5.746 1.00 88.81 88 THR A O 1
ATOM 631 N N . ILE A 1 89 ? -11.784 2.236 -3.586 1.00 87.94 89 ILE A N 1
ATOM 632 C CA . ILE A 1 89 ? -10.576 1.571 -3.071 1.00 87.94 89 ILE A CA 1
ATOM 633 C C . ILE A 1 89 ? -10.429 0.157 -3.654 1.00 87.94 89 ILE A C 1
ATOM 635 O O . ILE A 1 89 ? -9.338 -0.223 -4.067 1.00 87.94 89 ILE A O 1
ATOM 639 N N . THR A 1 90 ? -11.529 -0.591 -3.762 1.00 88.38 90 THR A N 1
ATOM 640 C CA . THR A 1 90 ? -11.539 -1.947 -4.326 1.00 88.38 90 THR A CA 1
ATOM 641 C C . THR A 1 90 ? -11.092 -1.976 -5.787 1.00 88.38 90 THR A C 1
ATOM 643 O O . THR A 1 90 ? -10.281 -2.826 -6.156 1.00 88.38 90 THR A O 1
ATOM 646 N N . ALA A 1 91 ? -11.592 -1.059 -6.622 1.00 88.94 91 ALA A N 1
ATOM 647 C CA . ALA A 1 91 ? -11.193 -0.975 -8.024 1.00 88.94 91 ALA A CA 1
ATOM 648 C C . ALA A 1 91 ? -9.722 -0.558 -8.162 1.00 88.94 91 ALA A C 1
ATOM 650 O O . ALA A 1 91 ? -8.965 -1.179 -8.913 1.00 88.94 91 ALA A O 1
ATOM 651 N N . LEU A 1 92 ? -9.292 0.422 -7.363 1.00 90.94 92 LEU A N 1
ATOM 652 C CA . LEU A 1 92 ? -7.903 0.874 -7.315 1.00 90.94 92 LEU A CA 1
ATOM 653 C C . LEU A 1 92 ? -6.940 -0.240 -6.886 1.00 90.94 92 LEU A C 1
ATOM 655 O O . LEU A 1 92 ? -5.879 -0.392 -7.494 1.00 90.94 92 LEU A O 1
ATOM 659 N N . ASP A 1 93 ? -7.307 -1.044 -5.886 1.00 90.31 93 ASP A N 1
ATOM 660 C CA . ASP A 1 93 ? -6.514 -2.186 -5.421 1.00 90.31 93 ASP A CA 1
ATOM 661 C C . ASP A 1 93 ? -6.483 -3.322 -6.458 1.00 90.31 93 ASP A C 1
ATOM 663 O O . ASP A 1 93 ? -5.446 -3.966 -6.645 1.00 90.31 93 ASP A O 1
ATOM 667 N N . ALA A 1 94 ? -7.579 -3.552 -7.188 1.00 89.69 94 ALA A N 1
ATOM 668 C CA . ALA A 1 94 ? -7.609 -4.517 -8.285 1.00 89.69 94 ALA A CA 1
ATOM 669 C C . ALA A 1 94 ? -6.667 -4.102 -9.430 1.00 89.69 94 ALA A C 1
ATOM 671 O O . ALA A 1 94 ? -5.872 -4.923 -9.903 1.00 89.69 94 ALA A O 1
ATOM 672 N N . ALA A 1 95 ? -6.699 -2.825 -9.825 1.00 89.88 95 ALA A N 1
ATOM 673 C CA . ALA A 1 95 ? -5.770 -2.259 -10.801 1.00 89.88 95 ALA A CA 1
ATOM 674 C C . ALA A 1 95 ? -4.316 -2.359 -10.309 1.00 89.88 95 ALA A C 1
ATOM 676 O O . ALA A 1 95 ? -3.440 -2.847 -11.029 1.00 89.88 95 ALA A O 1
ATOM 677 N N . ASN A 1 96 ? -4.068 -2.007 -9.046 1.00 91.12 96 ASN A N 1
ATOM 678 C CA . ASN A 1 96 ? -2.757 -2.123 -8.417 1.00 91.12 96 ASN A CA 1
ATOM 679 C C . ASN A 1 96 ? -2.216 -3.558 -8.459 1.00 91.12 96 ASN A C 1
ATOM 681 O O . ASN A 1 96 ? -1.062 -3.783 -8.823 1.00 91.12 96 ASN A O 1
ATOM 685 N N . ALA A 1 97 ? -3.051 -4.552 -8.148 1.00 91.56 97 ALA A N 1
ATOM 686 C CA . ALA A 1 97 ? -2.661 -5.957 -8.177 1.00 91.56 97 ALA A CA 1
ATOM 687 C C . ALA A 1 97 ? -2.248 -6.418 -9.585 1.00 91.56 97 ALA A C 1
ATOM 689 O O . ALA A 1 97 ? -1.305 -7.201 -9.730 1.00 91.56 97 ALA A O 1
ATOM 690 N N . VAL A 1 98 ? -2.922 -5.928 -10.633 1.00 90.44 98 VAL A N 1
ATOM 691 C CA . VAL A 1 98 ? -2.530 -6.177 -12.030 1.00 90.44 98 VAL A CA 1
ATOM 692 C C . VAL A 1 98 ? -1.172 -5.543 -12.330 1.00 90.44 98 VAL A C 1
ATOM 694 O O . VAL A 1 98 ? -0.296 -6.217 -12.877 1.00 90.44 98 VAL A O 1
ATOM 697 N N . LEU A 1 99 ? -0.974 -4.281 -11.947 1.00 90.88 99 LEU A N 1
ATOM 698 C CA . LEU A 1 99 ? 0.274 -3.548 -12.172 1.00 90.88 99 LEU A CA 1
ATOM 699 C C . LEU A 1 99 ? 1.458 -4.188 -11.432 1.00 90.88 99 LEU A C 1
ATOM 701 O O . LEU A 1 99 ? 2.515 -4.389 -12.025 1.00 90.88 99 LEU A O 1
ATOM 705 N N . ARG A 1 100 ? 1.277 -4.607 -10.174 1.00 92.56 100 ARG A N 1
ATOM 706 C CA . ARG A 1 100 ? 2.317 -5.291 -9.387 1.00 92.56 100 ARG A CA 1
ATOM 707 C C . ARG A 1 100 ? 2.745 -6.622 -10.002 1.00 92.56 100 ARG A C 1
ATOM 709 O O . ARG A 1 100 ? 3.934 -6.924 -10.005 1.00 92.56 100 ARG A O 1
ATOM 716 N N . ARG A 1 101 ? 1.821 -7.402 -10.578 1.00 91.62 101 ARG A N 1
ATOM 717 C CA . ARG A 1 101 ? 2.184 -8.634 -11.310 1.00 91.62 101 ARG A CA 1
ATOM 718 C C . ARG A 1 101 ? 3.091 -8.346 -12.507 1.00 91.62 101 ARG A C 1
ATOM 720 O O . ARG A 1 101 ? 4.011 -9.114 -12.772 1.00 91.62 101 ARG A O 1
ATOM 727 N N . ARG A 1 102 ? 2.869 -7.230 -13.203 1.00 90.12 102 ARG A N 1
ATOM 728 C CA . ARG A 1 102 ? 3.738 -6.797 -14.309 1.00 90.12 102 ARG A CA 1
ATOM 729 C C . ARG A 1 102 ? 5.077 -6.288 -13.819 1.00 90.12 102 ARG A C 1
ATOM 731 O O . ARG A 1 102 ? 6.082 -6.596 -14.444 1.00 90.12 102 ARG A O 1
ATOM 738 N N . LEU A 1 103 ? 5.092 -5.550 -12.710 1.00 93.12 103 LEU A N 1
ATOM 739 C CA . LEU A 1 103 ? 6.333 -5.099 -12.091 1.00 93.12 103 LEU A CA 1
ATOM 740 C C . LEU A 1 103 ? 7.226 -6.292 -11.737 1.00 93.12 103 LEU A C 1
ATOM 742 O O . LEU A 1 103 ? 8.412 -6.249 -12.024 1.00 93.12 103 LEU A O 1
ATOM 746 N N . ILE A 1 104 ? 6.654 -7.379 -11.207 1.00 92.88 104 ILE A N 1
ATOM 747 C CA . ILE A 1 104 ? 7.391 -8.626 -10.945 1.00 92.88 104 ILE A CA 1
ATOM 748 C C . ILE A 1 104 ? 7.980 -9.197 -12.242 1.00 92.88 104 ILE A C 1
ATOM 750 O O . ILE A 1 104 ? 9.159 -9.533 -12.280 1.00 92.88 104 ILE A O 1
ATOM 754 N N . ALA A 1 105 ? 7.192 -9.279 -13.319 1.00 91.75 105 ALA A N 1
ATOM 755 C CA . ALA A 1 105 ? 7.686 -9.772 -14.607 1.00 91.75 105 ALA A CA 1
ATOM 756 C C . ALA A 1 105 ? 8.807 -8.889 -15.188 1.00 91.75 105 ALA A C 1
ATOM 758 O O . ALA A 1 105 ? 9.785 -9.412 -15.720 1.00 91.75 105 ALA A O 1
ATOM 759 N N . LEU A 1 106 ? 8.689 -7.563 -15.057 1.00 92.56 106 LEU A N 1
ATOM 760 C CA . LEU A 1 106 ? 9.743 -6.622 -15.430 1.00 92.56 106 LEU A CA 1
ATOM 761 C C . LEU A 1 106 ? 10.998 -6.834 -14.578 1.00 92.56 106 LEU A C 1
ATOM 763 O O . LEU A 1 106 ? 12.084 -6.901 -15.137 1.00 92.56 106 LEU A O 1
ATOM 767 N N . HIS A 1 107 ? 10.853 -6.974 -13.262 1.00 93.88 107 HIS A N 1
ATOM 768 C CA . HIS A 1 107 ? 11.972 -7.179 -12.343 1.00 93.88 107 HIS A CA 1
ATOM 769 C C . HIS A 1 107 ? 12.782 -8.424 -12.739 1.00 93.88 107 HIS A C 1
ATOM 771 O O . HIS A 1 107 ? 13.983 -8.325 -12.964 1.00 93.88 107 HIS A O 1
ATOM 777 N N . VAL A 1 108 ? 12.111 -9.552 -12.999 1.00 94.12 108 VAL A N 1
ATOM 778 C CA . VAL A 1 108 ? 12.762 -10.784 -13.486 1.00 94.12 108 VAL A CA 1
ATOM 779 C C . VAL A 1 108 ? 13.527 -10.554 -14.798 1.00 94.12 108 VAL A C 1
ATOM 781 O O . VAL A 1 108 ? 14.630 -11.073 -14.990 1.00 94.12 108 VAL A O 1
ATOM 784 N N . ALA A 1 109 ? 12.955 -9.784 -15.727 1.00 92.81 109 ALA A N 1
ATOM 785 C CA . ALA A 1 109 ? 13.597 -9.489 -17.005 1.00 92.81 109 ALA A CA 1
ATOM 786 C C . ALA A 1 109 ? 14.807 -8.547 -16.851 1.00 92.81 109 ALA A C 1
ATOM 788 O O . ALA A 1 109 ? 15.820 -8.730 -17.528 1.00 92.81 109 ALA A O 1
ATOM 789 N N . VAL A 1 110 ? 14.715 -7.569 -15.948 1.00 94.81 110 VAL A N 1
ATOM 790 C CA . VAL A 1 110 ? 15.785 -6.629 -15.584 1.00 94.81 110 VAL A CA 1
ATOM 791 C C . VAL A 1 110 ? 16.959 -7.361 -14.940 1.00 94.81 110 VAL A C 1
ATOM 793 O O . VAL A 1 110 ? 18.093 -7.173 -15.381 1.00 94.81 110 VAL A O 1
ATOM 796 N N . GLU A 1 111 ? 16.692 -8.254 -13.985 1.00 94.06 111 GLU A N 1
ATOM 797 C CA . GLU A 1 111 ? 17.706 -9.110 -13.355 1.00 94.06 111 GLU A CA 1
ATOM 798 C C . GLU A 1 111 ? 18.399 -9.994 -14.394 1.00 94.06 111 GLU A C 1
ATOM 800 O O . GLU A 1 111 ? 19.626 -10.044 -14.463 1.00 94.06 111 GLU A O 1
ATOM 805 N N . SER A 1 112 ? 17.621 -10.635 -15.271 1.00 94.00 112 SER A N 1
ATOM 806 C CA . SER A 1 112 ? 18.158 -11.488 -16.341 1.00 94.00 112 SER A CA 1
ATOM 807 C C . SER A 1 112 ? 19.053 -10.712 -17.316 1.00 94.00 112 SER A C 1
ATOM 809 O O . SER A 1 112 ? 20.018 -11.258 -17.851 1.00 94.00 112 SER A O 1
ATOM 811 N N . ALA A 1 113 ? 18.743 -9.434 -17.545 1.00 93.81 113 ALA A N 1
ATOM 812 C CA . ALA A 1 113 ? 19.518 -8.537 -18.395 1.00 93.81 113 ALA A CA 1
ATOM 813 C C . ALA A 1 113 ? 20.692 -7.854 -17.666 1.00 93.81 113 ALA A C 1
ATOM 815 O O . ALA A 1 113 ? 21.492 -7.191 -18.326 1.00 93.81 113 ALA A O 1
ATOM 816 N N . ASN A 1 114 ? 20.817 -8.014 -16.342 1.00 94.62 114 ASN A N 1
ATOM 817 C CA . ASN A 1 114 ? 21.751 -7.275 -15.484 1.00 94.62 114 ASN A CA 1
ATOM 818 C C . ASN A 1 114 ? 21.652 -5.742 -15.648 1.00 94.62 114 ASN A C 1
ATOM 820 O O . ASN A 1 114 ? 22.662 -5.034 -15.656 1.00 94.62 114 ASN A O 1
ATOM 824 N N . ASP A 1 115 ? 20.434 -5.212 -15.786 1.00 95.25 115 ASP A N 1
ATOM 825 C CA . ASP A 1 115 ? 20.190 -3.770 -15.915 1.00 95.25 115 ASP A CA 1
ATOM 826 C C . ASP A 1 115 ? 20.104 -3.096 -14.533 1.00 95.25 115 ASP A C 1
ATOM 828 O O . ASP A 1 115 ? 19.027 -2.851 -13.988 1.00 95.25 115 ASP A O 1
ATOM 832 N N . ALA A 1 116 ? 21.273 -2.807 -13.953 1.00 95.12 116 ALA A N 1
ATOM 833 C CA . ALA A 1 116 ? 21.388 -2.210 -12.619 1.00 95.12 116 ALA A CA 1
ATOM 834 C C . ALA A 1 116 ? 20.656 -0.857 -12.446 1.00 95.12 116 ALA A C 1
ATOM 836 O O . ALA A 1 116 ? 20.056 -0.643 -11.388 1.00 95.12 116 ALA A O 1
ATOM 837 N N . PRO A 1 117 ? 20.655 0.067 -13.433 1.00 95.31 117 PRO A N 1
ATOM 838 C CA . PRO A 1 117 ? 19.863 1.293 -13.333 1.00 95.31 117 PRO A CA 1
ATOM 839 C C . PRO A 1 117 ? 18.364 1.040 -13.147 1.00 95.31 117 PRO A C 1
ATOM 841 O O . PRO A 1 117 ? 17.731 1.688 -12.312 1.00 95.31 117 PRO A O 1
ATOM 844 N N . ARG A 1 118 ? 17.781 0.099 -13.900 1.00 93.75 118 ARG A N 1
ATOM 845 C CA . ARG A 1 118 ? 16.346 -0.207 -13.788 1.00 93.75 118 ARG A CA 1
ATOM 846 C C . ARG A 1 118 ? 16.007 -0.975 -12.524 1.00 93.75 118 ARG A C 1
ATOM 848 O O . ARG A 1 118 ? 14.967 -0.702 -11.934 1.00 93.75 118 ARG A O 1
ATOM 855 N N . ASP A 1 119 ? 16.881 -1.878 -12.102 1.00 95.38 119 ASP A N 1
ATOM 856 C CA . ASP A 1 119 ? 16.741 -2.580 -10.827 1.00 95.38 119 ASP A CA 1
ATOM 857 C C . ASP A 1 119 ? 16.659 -1.581 -9.661 1.00 95.38 119 ASP A C 1
ATOM 859 O O . ASP A 1 119 ? 15.707 -1.576 -8.879 1.00 95.38 119 ASP A O 1
ATOM 863 N N . THR A 1 120 ? 17.579 -0.613 -9.645 1.00 96.62 120 THR A N 1
ATOM 864 C CA . THR A 1 120 ? 17.590 0.469 -8.650 1.00 96.62 120 THR A CA 1
ATOM 865 C C . THR A 1 120 ? 16.286 1.274 -8.673 1.00 96.62 120 THR A C 1
ATOM 867 O O . THR A 1 120 ? 15.691 1.506 -7.621 1.00 96.62 120 THR A O 1
ATOM 870 N N . ALA A 1 121 ? 15.784 1.640 -9.857 1.00 95.88 121 ALA A N 1
ATOM 871 C CA . ALA A 1 121 ? 14.521 2.370 -9.985 1.00 95.88 121 ALA A CA 1
ATOM 872 C C . ALA A 1 121 ? 13.307 1.576 -9.457 1.00 95.88 121 ALA A C 1
ATOM 874 O O . ALA A 1 121 ? 12.384 2.155 -8.881 1.00 95.88 121 ALA A O 1
ATOM 875 N N . ILE A 1 122 ? 13.297 0.248 -9.624 1.00 95.44 122 ILE A N 1
ATOM 876 C CA . ILE A 1 122 ? 12.250 -0.628 -9.078 1.00 95.44 122 ILE A CA 1
ATOM 877 C C . ILE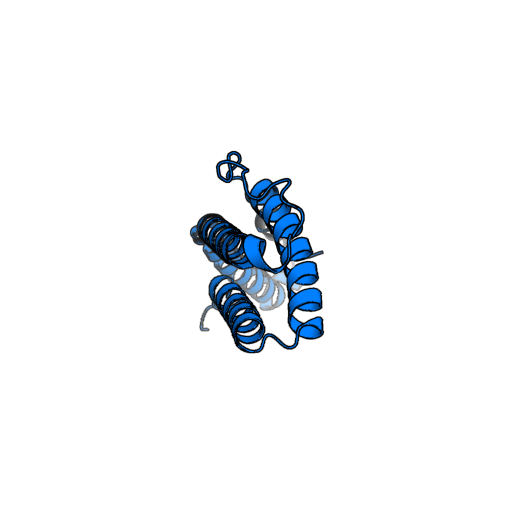 A 1 122 ? 12.315 -0.654 -7.544 1.00 95.44 122 ILE A C 1
ATOM 879 O O . ILE A 1 122 ? 11.279 -0.540 -6.883 1.00 95.44 122 ILE A O 1
ATOM 883 N N . LEU A 1 123 ? 13.515 -0.762 -6.967 1.00 95.75 123 LEU A N 1
ATOM 884 C CA . LEU A 1 123 ? 13.712 -0.740 -5.514 1.00 95.75 123 LEU A CA 1
ATOM 885 C C . LEU A 1 123 ? 13.299 0.603 -4.895 1.00 95.75 123 LEU A C 1
ATOM 887 O O . LEU A 1 123 ? 12.598 0.627 -3.881 1.00 95.75 123 LEU A O 1
ATOM 891 N N . GLU A 1 124 ? 13.669 1.719 -5.525 1.00 96.31 124 GLU A N 1
ATOM 892 C CA . GLU A 1 124 ? 13.245 3.060 -5.107 1.00 96.31 124 GLU A CA 1
ATOM 893 C C . GLU A 1 124 ? 11.721 3.205 -5.129 1.00 96.31 124 GLU A C 1
ATOM 895 O O . GLU A 1 124 ? 11.131 3.729 -4.178 1.00 96.31 124 GLU A O 1
ATOM 900 N N . LEU A 1 125 ? 11.067 2.679 -6.170 1.00 95.69 125 LEU A N 1
ATOM 901 C CA . LEU A 1 125 ? 9.611 2.665 -6.258 1.00 95.69 125 LEU A CA 1
ATOM 902 C C . LEU A 1 125 ? 8.985 1.874 -5.098 1.00 95.69 125 LEU A C 1
ATOM 904 O O . LEU A 1 125 ? 8.043 2.366 -4.475 1.00 95.69 125 LEU A O 1
ATOM 908 N N . TYR A 1 126 ? 9.515 0.696 -4.746 1.00 94.81 126 TYR A N 1
ATOM 909 C CA . TYR A 1 126 ? 9.015 -0.068 -3.596 1.00 94.81 126 TYR A CA 1
ATOM 910 C C . TYR A 1 126 ? 9.143 0.699 -2.278 1.00 94.81 126 TYR A C 1
ATOM 912 O O . TYR A 1 126 ? 8.188 0.728 -1.496 1.00 94.81 126 TYR A O 1
ATOM 920 N N . CYS A 1 127 ? 10.282 1.352 -2.042 1.00 95.50 127 CYS A N 1
ATOM 921 C CA . CYS A 1 127 ? 10.489 2.190 -0.862 1.00 95.50 127 CYS A CA 1
ATOM 922 C C . CYS A 1 127 ? 9.478 3.343 -0.808 1.00 95.50 127 CYS A C 1
ATOM 924 O O . CYS A 1 127 ? 8.867 3.583 0.235 1.00 95.50 127 CYS A O 1
ATOM 926 N N . HIS A 1 128 ? 9.253 4.020 -1.936 1.00 94.62 128 HIS A N 1
ATOM 927 C CA . HIS A 1 128 ? 8.285 5.109 -2.030 1.00 94.62 128 HIS A CA 1
ATOM 928 C C . HIS A 1 128 ? 6.854 4.636 -1.732 1.00 94.62 128 HIS A C 1
ATOM 930 O O . HIS A 1 128 ? 6.150 5.253 -0.933 1.00 94.62 128 HIS A O 1
ATOM 936 N N . MET A 1 129 ? 6.435 3.510 -2.316 1.00 93.56 129 MET A N 1
ATOM 937 C CA . MET A 1 129 ? 5.110 2.924 -2.084 1.00 93.56 129 MET A CA 1
ATOM 938 C C . MET A 1 129 ? 4.909 2.507 -0.624 1.00 93.56 129 MET A C 1
ATOM 940 O O . MET A 1 129 ? 3.832 2.711 -0.065 1.00 93.56 129 MET A O 1
ATOM 944 N N . ALA A 1 130 ? 5.936 1.928 0.003 1.00 92.62 130 ALA A N 1
ATOM 945 C CA . ALA A 1 130 ? 5.887 1.546 1.409 1.00 92.62 130 ALA A CA 1
ATOM 946 C C . ALA A 1 130 ? 5.756 2.776 2.320 1.00 92.62 130 ALA A C 1
ATOM 948 O O . ALA A 1 130 ? 4.897 2.793 3.199 1.00 92.62 130 ALA A O 1
ATOM 949 N N . ALA A 1 131 ? 6.549 3.821 2.068 1.00 92.94 131 ALA A N 1
ATOM 950 C CA . ALA A 1 131 ? 6.487 5.068 2.825 1.00 92.94 131 ALA A CA 1
ATOM 951 C C . ALA A 1 131 ? 5.121 5.761 2.683 1.00 92.94 131 ALA A C 1
ATOM 953 O O . ALA A 1 131 ? 4.543 6.194 3.677 1.00 92.94 131 ALA A O 1
ATOM 954 N N . ALA A 1 132 ? 4.569 5.811 1.467 1.00 91.06 132 ALA A N 1
ATOM 955 C CA . ALA A 1 132 ? 3.277 6.443 1.198 1.00 91.06 132 ALA A CA 1
ATOM 956 C C . ALA A 1 132 ? 2.095 5.743 1.895 1.00 91.06 132 ALA A C 1
ATOM 958 O O . ALA A 1 132 ? 1.092 6.389 2.192 1.00 91.06 132 ALA A O 1
ATOM 959 N N . ARG A 1 133 ? 2.207 4.436 2.169 1.00 89.06 133 ARG A N 1
ATOM 960 C CA . ARG A 1 133 ? 1.190 3.639 2.880 1.00 89.06 133 ARG A CA 1
ATOM 961 C C . ARG A 1 133 ? 1.414 3.554 4.393 1.00 89.06 133 ARG A C 1
ATOM 963 O O . ARG A 1 133 ? 0.713 2.798 5.063 1.00 89.06 133 ARG A O 1
ATOM 970 N N . SER A 1 134 ? 2.392 4.280 4.932 1.00 90.44 134 SER A N 1
ATOM 971 C CA . SER A 1 134 ? 2.648 4.285 6.370 1.00 90.44 134 SER A CA 1
ATOM 972 C C . SER A 1 134 ? 1.481 4.922 7.127 1.00 90.44 134 SER A C 1
ATOM 974 O O . SER A 1 134 ? 0.991 5.990 6.756 1.00 90.44 134 SER A O 1
ATOM 976 N N . LEU A 1 135 ? 1.062 4.267 8.209 1.00 88.56 135 LEU A N 1
ATOM 977 C CA . LEU A 1 135 ? 0.123 4.817 9.179 1.00 88.56 135 LEU A CA 1
ATOM 978 C C . LEU A 1 135 ? 0.886 5.215 10.436 1.00 88.56 135 LEU A C 1
ATOM 980 O O . LEU A 1 135 ? 1.739 4.467 10.918 1.00 88.56 135 LEU A O 1
ATOM 984 N N . ASP A 1 136 ? 0.548 6.378 10.973 1.00 90.69 136 ASP A N 1
ATOM 985 C CA . ASP A 1 136 ? 1.210 6.926 12.144 1.00 90.69 136 ASP A CA 1
ATOM 986 C C . ASP A 1 136 ? 0.494 6.441 13.400 1.00 90.69 136 ASP A C 1
ATOM 988 O O . ASP A 1 136 ? -0.718 6.625 13.562 1.00 90.69 136 ASP A O 1
ATOM 992 N N . LEU A 1 137 ? 1.239 5.806 14.303 1.00 87.12 137 LEU A N 1
ATOM 993 C CA . LEU A 1 137 ? 0.694 5.440 15.603 1.00 87.12 137 LEU A CA 1
ATOM 994 C C . LEU A 1 137 ? 0.455 6.718 16.417 1.00 87.12 137 LEU A C 1
ATOM 996 O O . LEU A 1 137 ? 1.357 7.556 16.501 1.00 87.12 137 LEU A O 1
ATOM 1000 N N . PRO A 1 138 ? -0.727 6.884 17.037 1.00 81.25 138 PRO A N 1
ATOM 1001 C CA . PRO A 1 138 ? -0.954 8.007 17.929 1.00 81.25 138 PRO A CA 1
ATOM 1002 C C . PRO A 1 138 ? 0.033 7.929 19.095 1.00 81.25 138 PRO A C 1
ATOM 1004 O O . PRO A 1 138 ? 0.185 6.885 19.733 1.00 81.25 138 PRO A O 1
ATOM 1007 N N . THR A 1 139 ? 0.718 9.037 19.362 1.00 75.81 139 THR A N 1
ATOM 1008 C CA . THR A 1 139 ? 1.576 9.165 20.539 1.00 75.81 139 THR A CA 1
ATOM 1009 C C . THR A 1 139 ? 0.699 9.190 21.786 1.00 75.81 139 THR A C 1
ATOM 1011 O O . THR A 1 139 ? -0.237 9.989 21.855 1.00 75.81 139 THR A O 1
ATOM 1014 N N . THR A 1 140 ? 0.988 8.301 22.737 1.00 57.00 140 THR A N 1
ATOM 1015 C CA . THR A 1 140 ? 0.392 8.290 24.084 1.00 57.00 140 THR A CA 1
ATOM 1016 C C . THR A 1 140 ? 0.731 9.541 24.871 1.00 57.00 140 THR A C 1
ATOM 1018 O O . THR A 1 140 ? 1.910 9.957 24.777 1.00 57.00 140 THR A O 1
#

pLDDT: mean 86.79, std 11.26, range [45.72, 96.62]

Radius of gyration: 20.69 Å; chains: 1; bounding box: 45×22×62 Å

Secondary structure (DSSP, 8-state):
-PPPHHHHHHHHHHHHHSPPPGGGTTHHHHHHHHHHHHHHHHHHHHHHHHHHHHHHHHHHHHHHHHHHHHHH----TTTT--S-SS-SHHHHHHHHHHHHHHHHHHHHHHHHHT-HHHHHHHHHHHHHHHHHT--PPPP-

Foldseek 3Di:
DDDDLVNLVVVLVVLVPDDDDPVCPPPNVVVSVVVSVQSVLQSVVCVVCVLVLLQVLLVLLLVLLVVCCVPQVQPPPPSPPPGQPPSDSVSSVVSVVVSVVSLVVSLVVCVVVVVVVSNVVSVVSVVVSVVSPDGDGDDD

Sequence (140 aa):
MTPTAAELLQGIAMTVSTPCAPEEASLFAAGRLGIVALVSVLVMQEAERGTAVRLAENGSLRSLLASAEPHYRLLADGLSDPGDGDLTITALDAANAVLRRRLIALHVAVESANDAPRDTAILELYCHMAAARSLDLPTT